Protein AF-A0A9Q9F2Q3-F1 (afdb_monomer_lite)

pLDDT: mean 86.68, std 16.18, range [35.88, 98.06]

Secondary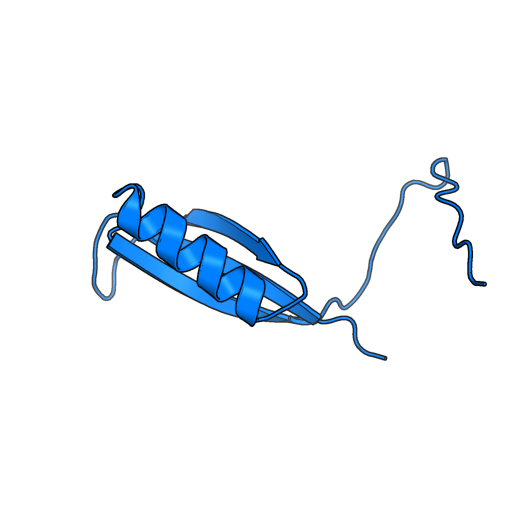 structure (DSSP, 8-state):
---EEEEEEEESS-STTPPPEEEEEESSHHHHHHHHHHHHHTTS-SEEEEEEEE-------TT--------

Radius of gyration: 15.61 Å; chains: 1; bounding box: 36×30×40 Å

Sequence (71 aa):
MAKWFYRLRGSNTTGKNAKSFPCGSAYQYDKAMEIAKEVIDKKQYKEVQIERIQIIKIVRNEGDKGGDKNY

Organism: NCBI:txid29559

Structure (mmCIF, N/CA/C/O backbone):
data_AF-A0A9Q9F2Q3-F1
#
_entry.id   AF-A0A9Q9F2Q3-F1
#
loop_
_atom_site.group_PDB
_atom_site.id
_atom_site.type_symbol
_atom_site.label_atom_id
_atom_site.label_alt_id
_atom_site.label_comp_id
_atom_site.label_asym_id
_atom_site.label_entity_id
_atom_site.label_seq_id
_atom_site.pdbx_PDB_ins_code
_atom_site.Cartn_x
_atom_site.Cartn_y
_atom_site.Cartn_z
_atom_site.occupancy
_atom_site.B_iso_or_equiv
_atom_site.auth_seq_id
_atom_site.auth_comp_id
_atom_site.auth_asym_id
_atom_site.auth_atom_id
_atom_site.pdbx_PDB_model_num
ATOM 1 N N . MET A 1 1 ? 9.450 3.441 -20.328 1.00 50.50 1 MET A N 1
ATOM 2 C CA . MET A 1 1 ? 8.187 3.400 -19.556 1.00 50.50 1 MET A CA 1
ATOM 3 C C . MET A 1 1 ? 8.526 3.667 -18.096 1.00 50.50 1 MET A C 1
ATOM 5 O O . MET A 1 1 ? 9.346 2.935 -17.552 1.00 50.50 1 MET A O 1
ATOM 9 N N . ALA A 1 2 ? 8.012 4.738 -17.484 1.00 55.66 2 ALA A N 1
ATOM 10 C CA . ALA A 1 2 ? 8.257 4.982 -16.062 1.00 55.66 2 ALA A CA 1
ATOM 11 C C . ALA A 1 2 ? 7.654 3.823 -15.254 1.00 55.66 2 ALA A C 1
ATOM 13 O O . ALA A 1 2 ? 6.466 3.529 -15.395 1.00 55.66 2 ALA A O 1
ATOM 14 N N . LYS A 1 3 ? 8.479 3.129 -14.463 1.00 83.38 3 LYS A N 1
ATOM 15 C CA . LYS A 1 3 ? 7.989 2.108 -13.536 1.00 83.38 3 LYS A CA 1
ATOM 16 C C . LYS A 1 3 ? 7.441 2.854 -12.321 1.00 83.38 3 LYS A C 1
ATOM 18 O O . LYS A 1 3 ? 8.178 3.586 -11.670 1.00 83.38 3 LYS A O 1
ATOM 23 N N . TRP A 1 4 ? 6.150 2.721 -12.056 1.00 91.06 4 TRP A N 1
ATOM 24 C CA . TRP A 1 4 ? 5.518 3.256 -10.850 1.00 91.06 4 TRP A CA 1
ATOM 25 C C . TRP A 1 4 ? 5.182 2.092 -9.930 1.00 91.06 4 TRP A C 1
ATOM 27 O O . TRP A 1 4 ? 4.966 0.978 -10.404 1.00 91.06 4 TRP A O 1
ATOM 37 N N . PHE A 1 5 ? 5.106 2.353 -8.634 1.00 94.94 5 PHE A N 1
ATOM 38 C CA . PHE A 1 5 ? 4.521 1.430 -7.671 1.00 94.94 5 PHE A CA 1
ATOM 39 C C . PHE A 1 5 ? 3.729 2.215 -6.631 1.00 94.94 5 PHE A C 1
ATOM 41 O O . PHE A 1 5 ? 3.887 3.426 -6.487 1.00 94.94 5 PHE A O 1
ATOM 48 N N . TYR A 1 6 ? 2.869 1.519 -5.912 1.00 97.06 6 TYR A N 1
ATOM 49 C CA . TYR A 1 6 ? 2.092 2.044 -4.810 1.00 97.06 6 TYR A CA 1
ATOM 50 C C . TYR A 1 6 ? 2.764 1.654 -3.501 1.00 97.06 6 TYR A C 1
ATOM 52 O O . TYR A 1 6 ? 3.030 0.476 -3.262 1.00 97.06 6 TYR A O 1
ATOM 60 N N . ARG A 1 7 ? 3.052 2.643 -2.658 1.00 97.50 7 ARG A N 1
ATOM 61 C CA . ARG A 1 7 ? 3.567 2.464 -1.300 1.00 97.50 7 ARG A CA 1
ATOM 62 C C . ARG A 1 7 ? 2.428 2.662 -0.311 1.00 97.50 7 ARG A C 1
ATOM 64 O O . ARG A 1 7 ? 1.654 3.603 -0.454 1.00 97.50 7 ARG A O 1
ATOM 71 N N . LEU A 1 8 ? 2.351 1.796 0.692 1.00 97.56 8 LEU A N 1
ATOM 72 C CA . LEU A 1 8 ? 1.337 1.850 1.734 1.00 97.56 8 LEU A CA 1
ATOM 73 C C . LEU A 1 8 ? 1.969 2.286 3.056 1.00 97.56 8 LEU A C 1
ATOM 75 O O . LEU A 1 8 ? 3.019 1.772 3.470 1.00 97.56 8 LEU A O 1
ATOM 79 N N . ARG A 1 9 ? 1.323 3.247 3.714 1.00 96.88 9 ARG A N 1
ATOM 80 C CA . ARG A 1 9 ? 1.742 3.812 4.998 1.00 96.88 9 ARG A CA 1
ATOM 81 C C . ARG A 1 9 ? 0.576 3.744 5.981 1.00 96.88 9 ARG A C 1
ATOM 83 O O . ARG A 1 9 ? -0.420 4.432 5.795 1.00 96.88 9 ARG A O 1
ATOM 90 N N . GLY A 1 10 ? 0.694 2.915 7.011 1.00 95.94 10 GLY A N 1
ATOM 91 C CA . GLY A 1 10 ? -0.338 2.718 8.028 1.00 95.94 10 GLY A CA 1
ATOM 92 C C . GLY A 1 10 ? -0.144 3.623 9.242 1.00 95.94 10 GLY A C 1
ATOM 93 O O . GLY A 1 10 ? 0.990 3.960 9.591 1.00 95.94 10 GLY A O 1
ATOM 94 N N . SER A 1 11 ? -1.230 3.991 9.920 1.00 95.56 11 SER A N 1
ATOM 95 C CA . SER A 1 11 ? -1.183 4.649 11.228 1.00 95.56 11 SER A CA 1
ATOM 96 C C . SER A 1 11 ? -2.171 4.054 12.230 1.00 95.56 11 SER A C 1
ATOM 98 O O . SER A 1 11 ? -3.278 3.646 11.881 1.00 95.56 11 SER A O 1
ATOM 100 N N . ASN A 1 12 ? -1.765 4.028 13.501 1.00 92.19 12 ASN A N 1
ATOM 101 C CA . ASN A 1 12 ? -2.574 3.541 14.628 1.00 92.19 12 ASN A CA 1
ATOM 102 C C . ASN A 1 12 ? -3.433 4.646 15.258 1.00 92.19 12 ASN A C 1
ATOM 104 O O . ASN A 1 12 ? -4.298 4.374 16.094 1.00 92.19 12 ASN A O 1
ATOM 108 N N . THR A 1 13 ? -3.187 5.895 14.873 1.00 88.25 13 THR A N 1
ATOM 109 C CA . THR A 1 13 ? -3.942 7.073 15.293 1.00 88.25 13 THR A CA 1
ATOM 110 C C . THR A 1 13 ? -4.380 7.850 14.057 1.00 88.25 13 THR A C 1
ATOM 112 O O . THR A 1 13 ? -3.782 7.721 12.996 1.00 88.25 13 THR A O 1
ATOM 115 N N . THR A 1 14 ? -5.454 8.626 14.173 1.00 83.88 14 THR A N 1
ATOM 116 C CA . THR A 1 14 ? -5.954 9.472 13.082 1.00 83.88 14 THR A CA 1
ATOM 117 C C . THR A 1 14 ? -5.627 10.940 13.363 1.00 83.88 14 THR A C 1
ATOM 119 O O . THR A 1 14 ? -5.440 11.339 14.516 1.00 83.88 14 THR A O 1
ATOM 122 N N . GLY A 1 15 ? -5.543 11.757 12.309 1.00 81.62 15 GLY A N 1
ATOM 123 C CA . GLY A 1 15 ? -5.358 13.211 12.403 1.00 81.62 15 GLY A CA 1
ATOM 124 C C . GLY A 1 15 ? -3.948 13.722 12.079 1.00 81.62 15 GLY A C 1
ATOM 125 O O . GLY A 1 15 ? -3.026 12.965 11.796 1.00 81.62 15 GLY A O 1
ATOM 126 N N . LYS A 1 16 ? -3.775 15.052 12.131 1.00 79.06 16 LYS A N 1
ATOM 127 C CA . LYS A 1 16 ? -2.614 15.775 11.563 1.00 79.06 16 LYS A CA 1
ATOM 128 C C . LYS A 1 16 ? -1.230 15.412 12.129 1.00 79.06 16 LYS A C 1
ATOM 130 O O . LYS A 1 16 ? -0.229 15.695 11.486 1.00 79.06 16 LYS A O 1
ATOM 135 N N . ASN A 1 17 ? -1.175 14.809 13.319 1.00 83.31 17 ASN A N 1
ATOM 136 C CA . ASN A 1 17 ? 0.067 14.429 14.009 1.00 83.31 17 ASN A CA 1
ATOM 137 C C . ASN A 1 17 ? 0.261 12.902 14.077 1.00 83.31 17 ASN A C 1
ATOM 139 O O . ASN A 1 17 ? 1.092 12.413 14.846 1.00 83.31 17 ASN A O 1
ATOM 143 N N . ALA A 1 18 ? -0.540 12.137 13.335 1.00 87.81 18 ALA A N 1
ATOM 144 C CA . ALA A 1 18 ? -0.457 10.688 13.319 1.00 87.81 18 ALA A CA 1
ATOM 145 C C . ALA A 1 18 ? 0.893 10.229 12.745 1.00 87.81 18 ALA A C 1
ATOM 147 O O . ALA A 1 18 ? 1.308 10.644 11.662 1.00 87.81 18 ALA A O 1
ATOM 148 N N . LYS A 1 19 ? 1.600 9.360 13.476 1.00 91.44 19 LYS A N 1
ATOM 149 C CA . LYS A 1 19 ? 2.836 8.751 12.970 1.00 91.44 19 LYS A CA 1
ATOM 150 C C . LYS A 1 19 ? 2.470 7.679 11.950 1.00 91.44 19 LYS A C 1
ATOM 152 O O . LYS A 1 19 ? 1.671 6.796 12.262 1.00 91.44 19 LYS A O 1
ATOM 157 N N . SER A 1 20 ? 3.055 7.747 10.757 1.00 93.19 20 SER A N 1
ATOM 158 C CA . SER A 1 20 ? 2.859 6.743 9.711 1.00 93.19 20 SER A CA 1
ATOM 159 C C . SER A 1 20 ? 4.037 5.772 9.645 1.00 93.19 20 SER A C 1
ATOM 161 O O . SER A 1 20 ? 5.197 6.166 9.790 1.00 93.19 20 SER A O 1
ATOM 163 N N . PHE A 1 21 ? 3.746 4.499 9.398 1.00 93.31 21 PHE A N 1
ATOM 164 C CA . PHE A 1 21 ? 4.720 3.412 9.319 1.00 93.31 21 PHE A CA 1
ATOM 165 C C . PHE A 1 21 ? 4.572 2.670 7.985 1.00 93.31 21 PHE A C 1
ATOM 167 O O . PHE A 1 21 ? 3.457 2.581 7.473 1.00 93.31 21 PHE A O 1
ATOM 174 N N . PRO A 1 22 ? 5.655 2.145 7.382 1.00 95.38 22 PRO A N 1
ATOM 175 C CA . PRO A 1 22 ? 5.535 1.293 6.200 1.00 95.38 22 PRO A CA 1
ATOM 176 C C . PRO A 1 22 ? 4.685 0.057 6.514 1.00 95.38 22 PRO A C 1
ATOM 178 O O . PRO A 1 22 ? 4.962 -0.622 7.499 1.00 95.38 22 PRO A O 1
ATOM 181 N N . CYS A 1 23 ? 3.690 -0.245 5.677 1.00 95.44 23 CYS A N 1
ATOM 182 C CA . CYS A 1 23 ? 2.854 -1.441 5.847 1.00 95.44 23 CYS A CA 1
ATOM 183 C C . CYS A 1 23 ? 2.639 -2.260 4.566 1.00 95.44 23 CYS A C 1
ATOM 185 O O . CYS A 1 23 ? 2.005 -3.308 4.613 1.00 95.44 23 CYS A O 1
ATOM 187 N N . GLY A 1 24 ? 3.177 -1.830 3.423 1.00 95.19 24 GLY A N 1
ATOM 188 C CA . GLY A 1 24 ? 3.096 -2.614 2.193 1.00 95.19 24 GLY A CA 1
ATOM 189 C C . GLY A 1 24 ? 3.540 -1.856 0.950 1.00 95.19 24 GLY A C 1
ATOM 190 O O . GLY A 1 24 ? 3.812 -0.653 0.984 1.00 95.19 24 GLY A O 1
ATOM 191 N N . SER A 1 25 ? 3.603 -2.576 -0.168 1.00 96.62 25 SER A N 1
ATOM 192 C CA . SER A 1 25 ? 3.771 -1.993 -1.499 1.00 96.62 25 SER A CA 1
ATOM 193 C C . SER A 1 25 ? 3.235 -2.928 -2.581 1.00 96.62 25 SER A C 1
ATOM 195 O O . SER A 1 25 ? 3.292 -4.145 -2.414 1.00 96.62 25 SER A O 1
ATOM 197 N N . ALA A 1 26 ? 2.740 -2.378 -3.688 1.00 95.75 26 ALA A N 1
ATOM 198 C CA . ALA A 1 26 ? 2.281 -3.151 -4.841 1.00 95.75 26 ALA A CA 1
ATOM 199 C C . ALA A 1 26 ? 2.473 -2.372 -6.148 1.00 95.75 26 ALA A C 1
ATOM 201 O O . ALA A 1 26 ? 2.397 -1.151 -6.165 1.00 95.75 26 ALA A O 1
ATOM 202 N N . TYR A 1 27 ? 2.684 -3.060 -7.272 1.00 93.88 27 TYR A N 1
ATOM 203 C CA . TYR A 1 27 ? 2.770 -2.404 -8.588 1.00 93.88 27 TYR A CA 1
ATOM 204 C C . TYR A 1 27 ? 1.398 -2.036 -9.173 1.00 93.88 27 TYR A C 1
ATOM 206 O O . TYR A 1 27 ? 1.296 -1.113 -9.975 1.0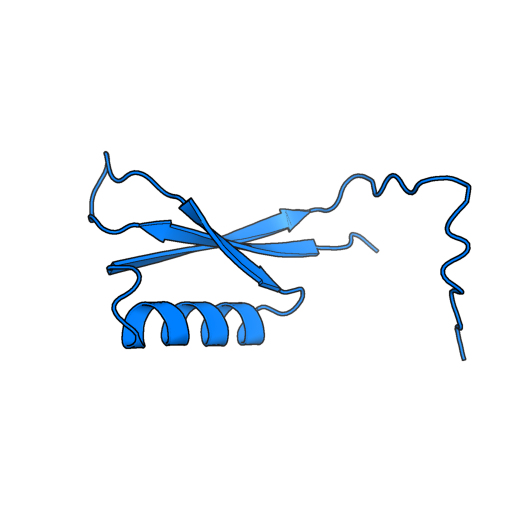0 93.88 27 TYR A O 1
ATOM 214 N N . GLN A 1 28 ? 0.348 -2.751 -8.769 1.00 94.69 28 GLN A N 1
ATOM 215 C CA . GLN A 1 28 ? -1.031 -2.546 -9.214 1.00 94.69 28 GLN A CA 1
ATOM 216 C C . GLN A 1 28 ? -1.832 -1.871 -8.102 1.00 94.69 28 GLN A C 1
ATOM 218 O O . GLN A 1 28 ? -1.684 -2.234 -6.933 1.00 94.69 28 GLN A O 1
ATOM 223 N N . TYR A 1 29 ? -2.685 -0.915 -8.469 1.00 94.75 29 TYR A N 1
ATOM 224 C CA . TYR A 1 29 ? -3.503 -0.181 -7.503 1.00 94.75 29 TYR A CA 1
ATOM 225 C C . TYR A 1 29 ? -4.492 -1.094 -6.775 1.00 94.75 29 TYR A C 1
ATOM 227 O O . TYR A 1 29 ? -4.588 -1.027 -5.555 1.00 94.75 29 TYR A O 1
ATOM 235 N N . ASP A 1 30 ? -5.148 -2.003 -7.498 1.00 96.81 30 ASP A N 1
ATOM 236 C CA . ASP A 1 30 ? -6.146 -2.906 -6.914 1.00 96.81 30 ASP A CA 1
ATOM 237 C C . ASP A 1 30 ? -5.530 -3.797 -5.829 1.00 96.81 30 ASP A C 1
ATOM 239 O O . ASP A 1 30 ? -6.072 -3.910 -4.734 1.00 96.81 30 ASP A O 1
ATOM 243 N N . LYS A 1 31 ? -4.311 -4.303 -6.060 1.00 96.81 31 LYS A N 1
ATOM 244 C CA . LYS A 1 31 ? -3.550 -5.042 -5.040 1.00 96.81 31 LYS A CA 1
ATOM 245 C C . LYS A 1 31 ? -3.164 -4.174 -3.844 1.00 96.81 31 LYS A C 1
ATOM 247 O O . LYS A 1 31 ? -3.188 -4.645 -2.713 1.00 96.81 31 LYS A O 1
ATOM 252 N N . ALA A 1 32 ? -2.803 -2.907 -4.061 1.00 97.62 32 ALA A N 1
ATOM 253 C CA . ALA A 1 32 ? -2.561 -1.985 -2.950 1.00 97.62 32 ALA A CA 1
ATOM 254 C C . ALA A 1 32 ? -3.841 -1.759 -2.125 1.00 97.62 32 ALA A C 1
ATOM 256 O O . ALA A 1 32 ? -3.780 -1.724 -0.901 1.00 97.62 32 ALA A O 1
ATOM 257 N N . MET A 1 33 ? -5.002 -1.659 -2.774 1.00 97.81 33 MET A N 1
ATOM 258 C CA . MET A 1 33 ? -6.292 -1.536 -2.093 1.00 97.81 33 MET A CA 1
ATOM 259 C C . MET A 1 33 ? -6.648 -2.791 -1.291 1.00 97.81 33 MET A C 1
ATOM 261 O O . MET A 1 33 ? -7.127 -2.669 -0.166 1.00 97.81 33 MET A O 1
ATOM 265 N N . GLU A 1 34 ? -6.403 -3.981 -1.840 1.00 98.06 34 GLU A N 1
ATOM 266 C CA . GLU A 1 34 ? -6.597 -5.254 -1.134 1.00 98.06 34 GLU A CA 1
ATOM 267 C C . GLU A 1 34 ? -5.740 -5.326 0.134 1.00 98.06 34 GLU A C 1
ATOM 269 O O . GLU A 1 34 ? -6.282 -5.533 1.218 1.00 98.06 34 GLU A O 1
ATOM 274 N N . ILE A 1 35 ? -4.434 -5.049 0.026 1.00 97.25 35 ILE A N 1
ATOM 275 C CA . ILE A 1 35 ? -3.518 -5.045 1.180 1.00 97.25 35 ILE A CA 1
ATOM 276 C C . ILE A 1 35 ? -3.970 -4.013 2.223 1.00 97.25 35 ILE A C 1
ATOM 278 O O . ILE A 1 35 ? -3.982 -4.306 3.418 1.00 97.25 35 ILE A O 1
ATOM 282 N N . ALA A 1 36 ? -4.357 -2.807 1.794 1.00 97.62 36 ALA A N 1
ATOM 283 C CA . ALA A 1 36 ? -4.811 -1.753 2.700 1.00 97.62 36 ALA A CA 1
ATOM 284 C C . ALA A 1 36 ? -6.064 -2.165 3.488 1.00 97.62 36 ALA A C 1
ATOM 286 O O . ALA A 1 36 ? -6.115 -1.958 4.70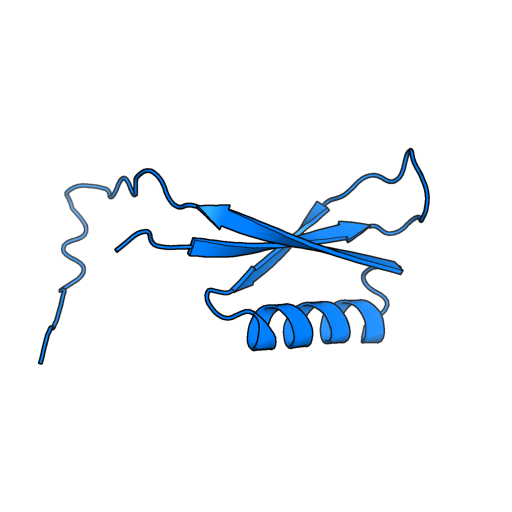1 1.00 97.62 36 ALA A O 1
ATOM 287 N N . LYS A 1 37 ? -7.052 -2.774 2.819 1.00 97.44 37 LYS A N 1
ATOM 288 C CA . LYS A 1 37 ? -8.258 -3.301 3.473 1.00 97.44 37 LYS A CA 1
ATOM 289 C C . LYS A 1 37 ? -7.907 -4.413 4.451 1.00 97.44 37 LYS A C 1
ATOM 291 O O . LYS A 1 37 ? -8.316 -4.350 5.602 1.00 97.44 37 LYS A O 1
ATOM 296 N N . GLU A 1 38 ? -7.072 -5.362 4.037 1.00 97.56 38 GLU A N 1
ATOM 297 C CA . GLU A 1 38 ? -6.682 -6.499 4.870 1.00 97.56 38 GLU A CA 1
ATOM 298 C C . GLU A 1 38 ? -6.029 -6.062 6.192 1.00 97.56 38 GLU A C 1
ATOM 300 O O . GLU A 1 38 ? -6.368 -6.583 7.257 1.00 97.56 38 GLU A O 1
ATOM 305 N N . VAL A 1 39 ? -5.106 -5.094 6.163 1.00 96.38 39 VAL A 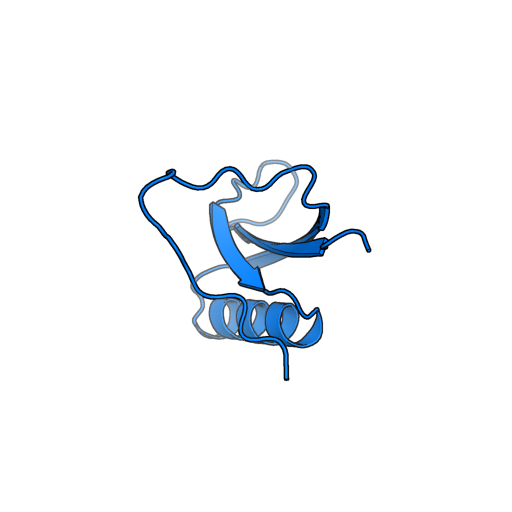N 1
ATOM 306 C CA . VAL A 1 39 ? -4.432 -4.635 7.391 1.00 96.38 39 VAL A CA 1
ATOM 307 C C . VAL A 1 39 ? -5.349 -3.806 8.301 1.00 96.38 39 VAL A C 1
ATOM 309 O O . VAL A 1 39 ? -5.169 -3.826 9.522 1.00 96.38 39 VAL A O 1
ATOM 312 N N . ILE A 1 40 ? -6.346 -3.114 7.737 1.00 95.88 40 ILE A N 1
ATOM 313 C CA . ILE A 1 40 ? -7.395 -2.420 8.501 1.00 95.88 40 ILE A CA 1
ATOM 314 C C . ILE A 1 40 ? -8.353 -3.438 9.131 1.00 95.88 40 ILE A 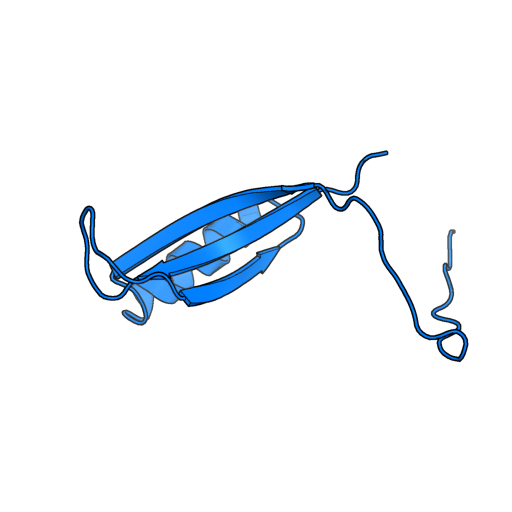C 1
ATOM 316 O O . ILE A 1 40 ? -8.630 -3.352 10.328 1.00 95.88 40 ILE A O 1
ATOM 320 N N . ASP A 1 41 ? -8.795 -4.442 8.373 1.00 97.06 41 ASP A N 1
ATOM 321 C CA . ASP A 1 41 ? -9.701 -5.500 8.838 1.00 97.06 41 ASP A CA 1
ATOM 322 C C . ASP A 1 41 ? -9.061 -6.331 9.958 1.00 97.06 41 ASP A C 1
ATOM 324 O O . ASP A 1 41 ? -9.704 -6.671 10.955 1.00 97.06 41 ASP A O 1
ATOM 328 N N . LYS A 1 42 ? -7.747 -6.569 9.864 1.00 96.56 42 LYS A N 1
ATOM 329 C CA . LYS A 1 42 ? -6.933 -7.180 10.928 1.00 96.56 42 LYS A CA 1
ATOM 330 C C . LYS A 1 42 ? -6.682 -6.255 12.126 1.00 96.56 42 LYS A C 1
ATOM 332 O O . LYS A 1 42 ? -5.984 -6.656 13.056 1.00 96.56 42 LYS A O 1
ATOM 337 N N . LYS A 1 43 ? -7.220 -5.029 12.122 1.00 94.19 43 LYS A N 1
ATOM 338 C CA . LYS A 1 43 ? -7.042 -3.988 13.152 1.00 94.19 43 LYS A CA 1
ATOM 339 C C . LYS A 1 43 ? -5.573 -3.647 13.431 1.00 94.19 43 LYS A C 1
ATOM 341 O O . LYS A 1 43 ? -5.248 -3.182 14.522 1.00 94.19 43 LYS A O 1
ATOM 346 N N . GLN A 1 44 ? -4.684 -3.875 12.461 1.00 92.94 44 GLN A N 1
ATOM 347 C CA . GLN A 1 44 ? -3.263 -3.543 12.599 1.00 92.94 44 GLN A CA 1
ATOM 348 C C . GLN A 1 44 ? -3.041 -2.036 12.507 1.00 92.94 44 GLN A C 1
ATOM 350 O O . GLN A 1 44 ? -2.178 -1.510 13.201 1.00 92.94 44 GLN A O 1
ATOM 355 N N . TYR A 1 45 ? -3.844 -1.356 11.684 1.00 95.62 45 TYR A N 1
ATOM 356 C CA . TYR A 1 45 ? -3.846 0.093 11.515 1.00 95.62 45 TYR A CA 1
ATOM 357 C C . TYR A 1 45 ? -5.284 0.619 11.492 1.00 95.62 45 TYR A C 1
ATOM 359 O O . TYR A 1 45 ? -6.211 -0.091 11.110 1.00 95.62 45 TYR A O 1
ATOM 367 N N . LYS A 1 46 ? -5.471 1.880 11.891 1.00 94.19 46 LYS A N 1
ATOM 368 C CA . LYS A 1 46 ? -6.758 2.589 11.792 1.00 94.19 46 LYS A CA 1
ATOM 369 C C . LYS A 1 46 ? -6.928 3.311 10.458 1.00 94.19 46 LYS A C 1
ATOM 371 O O . LYS A 1 46 ? -8.049 3.527 10.019 1.00 94.19 46 LYS A O 1
ATOM 376 N N . GLU A 1 47 ? -5.817 3.697 9.843 1.00 94.75 47 GLU A N 1
ATOM 377 C CA . GLU A 1 47 ? -5.766 4.393 8.562 1.00 94.75 47 GLU A CA 1
ATOM 378 C C . GLU A 1 47 ? -4.594 3.842 7.752 1.00 94.75 47 GLU A C 1
ATOM 380 O O . GLU A 1 47 ? -3.532 3.555 8.311 1.00 94.75 47 GLU A O 1
ATOM 385 N N . VAL A 1 48 ? -4.775 3.714 6.438 1.00 96.44 48 VAL A N 1
ATOM 386 C CA . VAL A 1 48 ? -3.704 3.383 5.497 1.00 96.44 48 VAL A CA 1
ATOM 387 C C . VAL A 1 48 ? -3.730 4.381 4.350 1.00 96.44 48 VAL A C 1
ATOM 389 O O . VAL A 1 48 ? -4.738 4.537 3.667 1.00 96.44 48 VAL A O 1
ATOM 392 N N . GLN A 1 49 ? -2.598 5.035 4.125 1.00 95.75 49 GLN A N 1
ATOM 393 C CA . GLN A 1 49 ? -2.374 5.942 3.008 1.00 95.75 49 GLN A CA 1
ATOM 394 C C . GLN A 1 49 ? -1.729 5.173 1.857 1.00 95.75 49 GLN A C 1
ATOM 396 O O . GLN A 1 49 ? -0.783 4.410 2.071 1.00 95.75 49 GLN A O 1
ATOM 401 N N . ILE A 1 50 ? -2.233 5.380 0.640 1.00 96.94 50 ILE A N 1
ATOM 402 C CA . ILE A 1 50 ? -1.714 4.768 -0.586 1.00 96.94 50 ILE A CA 1
ATOM 403 C C . ILE A 1 50 ? -1.098 5.865 -1.448 1.00 96.94 50 ILE A C 1
ATOM 405 O O . ILE A 1 50 ? -1.787 6.760 -1.933 1.00 96.94 50 ILE A O 1
ATOM 409 N N . GLU A 1 51 ? 0.208 5.777 -1.666 1.00 96.88 51 GLU A N 1
ATOM 410 C CA . GLU A 1 51 ? 0.987 6.766 -2.403 1.00 96.88 51 GLU A CA 1
ATOM 411 C C . GLU A 1 51 ? 1.475 6.162 -3.720 1.00 96.88 51 GLU A C 1
ATOM 413 O O . GLU A 1 51 ? 2.079 5.090 -3.719 1.00 96.88 51 GLU A O 1
ATOM 418 N N . ARG A 1 52 ? 1.276 6.847 -4.852 1.00 96.00 52 ARG A N 1
ATOM 419 C CA . ARG A 1 52 ? 1.874 6.442 -6.132 1.00 96.00 52 ARG A CA 1
ATOM 420 C C . ARG A 1 52 ? 3.274 7.036 -6.252 1.00 96.00 52 ARG A C 1
ATOM 422 O O . ARG A 1 52 ? 3.434 8.250 -6.314 1.00 96.00 52 ARG A O 1
ATOM 429 N N . ILE A 1 53 ? 4.278 6.174 -6.338 1.00 95.19 53 ILE A N 1
ATOM 430 C CA . ILE A 1 53 ? 5.692 6.539 -6.374 1.00 95.19 53 ILE A CA 1
ATOM 431 C C . ILE A 1 53 ? 6.283 6.200 -7.742 1.00 95.19 53 ILE A C 1
ATOM 433 O O . ILE A 1 53 ? 6.057 5.116 -8.284 1.00 95.19 53 ILE A O 1
ATOM 437 N N . GLN A 1 54 ? 7.071 7.121 -8.296 1.00 94.06 54 GLN A N 1
ATOM 438 C CA . GLN A 1 54 ? 7.884 6.865 -9.482 1.00 94.06 54 GLN A CA 1
ATOM 439 C C . GLN A 1 54 ? 9.206 6.210 -9.093 1.00 94.06 54 GLN A C 1
ATOM 441 O O . GLN A 1 54 ? 9.922 6.705 -8.224 1.00 94.06 54 GLN A O 1
ATOM 446 N N . ILE A 1 55 ? 9.581 5.139 -9.784 1.00 91.06 55 ILE A N 1
ATOM 447 C CA . ILE A 1 55 ? 10.923 4.569 -9.682 1.00 91.06 55 ILE A CA 1
ATOM 448 C C . ILE A 1 55 ? 11.834 5.364 -10.616 1.00 91.06 55 ILE A C 1
ATOM 450 O O . ILE A 1 55 ? 11.718 5.268 -11.837 1.00 91.06 55 ILE A O 1
ATOM 454 N N . ILE A 1 56 ? 12.739 6.148 -10.029 1.00 90.69 56 ILE A N 1
ATOM 455 C CA . ILE A 1 56 ? 13.720 6.956 -10.770 1.00 90.69 56 ILE A CA 1
ATOM 456 C C . ILE A 1 56 ? 14.889 6.081 -11.243 1.00 90.69 56 ILE A C 1
ATOM 458 O O . ILE A 1 56 ? 15.295 6.154 -12.400 1.00 90.69 56 ILE A O 1
ATOM 462 N N . LYS A 1 57 ? 15.424 5.229 -10.360 1.00 88.25 57 LYS A N 1
ATOM 463 C CA . LYS A 1 57 ? 16.549 4.330 -10.646 1.00 88.25 57 LYS A CA 1
ATOM 464 C C . LYS A 1 57 ? 16.473 3.089 -9.760 1.00 88.25 57 LYS A C 1
ATOM 466 O O . LYS A 1 57 ? 16.148 3.197 -8.582 1.00 88.25 57 LYS A O 1
ATOM 471 N N . ILE A 1 58 ? 16.798 1.925 -10.321 1.00 86.94 58 ILE A N 1
ATOM 472 C CA . ILE A 1 58 ? 17.031 0.686 -9.567 1.00 86.94 58 ILE A CA 1
ATOM 473 C C . ILE A 1 58 ? 18.533 0.417 -9.620 1.00 86.94 58 ILE A C 1
ATOM 475 O O . ILE A 1 58 ? 19.095 0.318 -10.708 1.00 86.94 58 ILE A O 1
ATOM 479 N N . VAL A 1 59 ? 19.178 0.323 -8.460 1.00 89.12 59 VAL A N 1
ATOM 480 C CA . VAL A 1 59 ? 20.590 -0.063 -8.340 1.00 89.12 59 VAL A CA 1
ATOM 481 C C . VAL A 1 59 ? 20.621 -1.516 -7.881 1.00 89.12 59 VAL A C 1
ATOM 483 O O . VAL A 1 59 ? 19.997 -1.851 -6.877 1.00 89.12 59 VAL A O 1
ATOM 486 N N . ARG A 1 60 ? 21.285 -2.384 -8.646 1.00 88.75 60 ARG A N 1
ATOM 487 C CA . ARG A 1 60 ? 21.442 -3.813 -8.338 1.00 88.75 60 ARG A CA 1
ATOM 488 C C . ARG A 1 60 ? 22.909 -4.086 -8.035 1.00 88.75 60 ARG A C 1
ATOM 490 O O . ARG A 1 60 ? 23.772 -3.405 -8.583 1.00 88.75 60 ARG A O 1
ATOM 497 N N . ASN A 1 61 ? 23.177 -5.060 -7.171 1.00 87.88 61 ASN A N 1
ATOM 498 C CA . ASN A 1 61 ? 24.538 -5.539 -6.968 1.00 87.88 61 ASN A CA 1
ATOM 499 C C . ASN A 1 61 ? 24.990 -6.291 -8.235 1.00 87.88 61 ASN A C 1
ATOM 501 O O . ASN A 1 61 ? 24.218 -7.077 -8.782 1.00 87.88 61 ASN A O 1
ATOM 505 N N . GLU A 1 62 ? 26.211 -6.053 -8.713 1.00 70.81 62 GLU A N 1
ATOM 506 C CA . GLU A 1 62 ? 26.701 -6.558 -10.011 1.00 70.81 62 GLU A CA 1
ATOM 507 C C . GLU A 1 62 ? 26.798 -8.095 -10.082 1.00 70.81 62 GLU A C 1
ATOM 509 O O . GLU A 1 62 ? 26.855 -8.668 -11.170 1.00 70.81 62 GLU A O 1
ATOM 514 N N . GLY A 1 63 ? 26.756 -8.775 -8.933 1.00 68.25 63 GLY A N 1
ATOM 515 C CA . GLY A 1 63 ? 26.721 -10.237 -8.847 1.00 68.25 63 GLY A CA 1
ATOM 516 C C . GLY A 1 63 ? 25.356 -10.875 -9.131 1.00 68.25 63 GLY A C 1
ATOM 517 O O . GLY A 1 63 ? 25.291 -12.089 -9.310 1.00 68.25 63 GLY A O 1
ATOM 518 N N . ASP A 1 64 ? 24.274 -10.095 -9.193 1.00 63.75 64 ASP A N 1
ATOM 519 C CA . ASP A 1 64 ? 22.911 -10.622 -9.287 1.00 63.75 64 ASP A CA 1
ATOM 520 C C . ASP A 1 64 ? 22.398 -10.543 -10.736 1.00 63.75 64 ASP A C 1
ATOM 522 O O . ASP A 1 64 ? 21.669 -9.629 -11.138 1.00 63.75 64 ASP A O 1
ATOM 526 N N . LYS A 1 65 ? 22.822 -11.509 -11.565 1.00 57.38 65 LYS A N 1
ATOM 527 C CA . LYS A 1 65 ? 22.279 -11.730 -12.918 1.00 57.38 65 LYS A CA 1
ATOM 528 C C . LYS A 1 65 ? 20.874 -12.338 -12.825 1.00 57.38 65 LYS A C 1
ATOM 530 O O . LYS A 1 65 ? 20.644 -13.474 -13.234 1.00 57.38 65 LYS A O 1
ATOM 535 N N . GLY A 1 66 ? 19.922 -11.578 -12.290 1.00 54.28 66 GLY A N 1
ATOM 536 C CA . GLY A 1 66 ? 18.498 -11.882 -12.399 1.00 54.28 66 GLY A CA 1
ATOM 537 C C . GLY A 1 66 ? 18.094 -11.820 -13.869 1.00 54.28 66 GLY A C 1
ATOM 538 O O . GLY A 1 66 ? 18.016 -10.736 -14.442 1.00 54.28 66 GLY A O 1
ATOM 539 N N . GLY A 1 67 ? 17.918 -12.989 -14.486 1.00 50.88 67 GLY A N 1
ATOM 540 C CA . GLY A 1 67 ? 17.601 -13.124 -15.900 1.00 50.88 67 GLY A CA 1
ATOM 541 C C . GLY A 1 67 ? 16.299 -12.416 -16.262 1.00 50.88 67 GLY A C 1
ATOM 542 O O . GLY A 1 67 ? 15.218 -12.879 -15.905 1.00 50.88 67 GLY A O 1
ATOM 543 N N . ASP A 1 68 ? 16.409 -11.333 -17.029 1.00 51.25 68 ASP A N 1
ATOM 544 C CA . ASP A 1 68 ? 15.316 -10.836 -17.860 1.00 51.25 68 ASP A CA 1
ATOM 545 C C . ASP A 1 68 ? 15.053 -11.887 -18.954 1.00 51.25 68 ASP A C 1
ATOM 547 O O . ASP A 1 68 ? 15.572 -11.808 -20.067 1.00 51.25 68 ASP A O 1
ATOM 551 N N . LYS A 1 69 ? 14.264 -12.918 -18.628 1.00 38.47 69 LYS A N 1
ATOM 552 C CA . LYS A 1 69 ? 13.580 -13.714 -19.649 1.00 38.47 69 LYS A CA 1
ATOM 553 C C . LYS A 1 69 ? 12.418 -12.871 -20.164 1.00 38.47 69 LYS A C 1
ATOM 555 O O . LYS A 1 69 ? 11.336 -12.869 -19.587 1.00 38.47 69 LYS A O 1
ATOM 560 N N . ASN A 1 70 ? 12.685 -12.106 -21.217 1.00 42.84 70 ASN A N 1
ATOM 561 C CA . ASN A 1 70 ? 11.648 -11.765 -22.180 1.00 42.84 70 ASN A CA 1
ATOM 562 C C . ASN A 1 70 ? 11.419 -12.989 -23.082 1.00 42.84 70 ASN A C 1
ATOM 564 O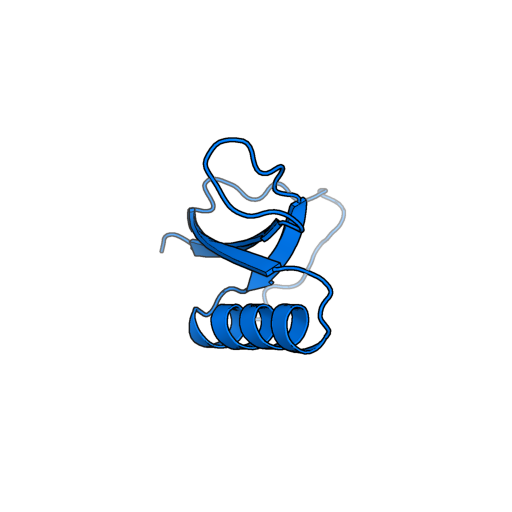 O . ASN A 1 70 ? 12.401 -13.640 -23.446 1.00 42.84 70 ASN A O 1
ATOM 568 N N . TYR A 1 71 ? 10.150 -13.196 -23.451 1.00 35.88 71 TYR A N 1
ATOM 569 C CA . TYR A 1 71 ? 9.535 -14.257 -24.272 1.00 35.88 71 TYR A CA 1
ATOM 570 C C . TYR A 1 71 ? 8.949 -15.441 -23.500 1.00 35.88 71 TYR A C 1
ATOM 572 O O . TYR A 1 71 ? 9.714 -16.279 -22.974 1.00 35.88 71 TYR A O 1
#

Foldseek 3Di:
DWQKKKWKWFFADDDDPTDTDTQDIGSDPVVVVVSQVVCVVVVVGVDMDIDIGTDPDDDDDPPDCPDPPDD